Protein AF-A0A6L7QHD2-F1 (afdb_monomer_lite)

Structure (mmCIF, N/CA/C/O backbone):
data_AF-A0A6L7QHD2-F1
#
_entry.id   AF-A0A6L7QHD2-F1
#
loop_
_atom_site.group_PDB
_atom_site.id
_atom_site.type_symbol
_atom_site.label_atom_id
_atom_site.label_alt_id
_atom_site.label_comp_id
_atom_site.label_asym_id
_atom_site.label_entity_id
_atom_site.label_seq_id
_atom_site.pdbx_PDB_ins_code
_atom_site.Cartn_x
_atom_site.Cartn_y
_atom_site.Cartn_z
_atom_site.occupancy
_atom_site.B_iso_or_equiv
_atom_site.auth_seq_id
_atom_site.auth_comp_id
_atom_site.auth_asym_id
_atom_site.auth_atom_id
_atom_site.pdbx_PDB_model_num
ATOM 1 N N . MET A 1 1 ? -1.771 -0.119 -16.789 1.00 59.84 1 MET A N 1
ATOM 2 C CA . MET A 1 1 ? -1.952 1.095 -15.950 1.00 59.84 1 MET A CA 1
ATOM 3 C C . MET A 1 1 ? -3.271 1.125 -15.163 1.00 59.84 1 MET A C 1
ATOM 5 O O . MET A 1 1 ? -3.321 1.849 -14.1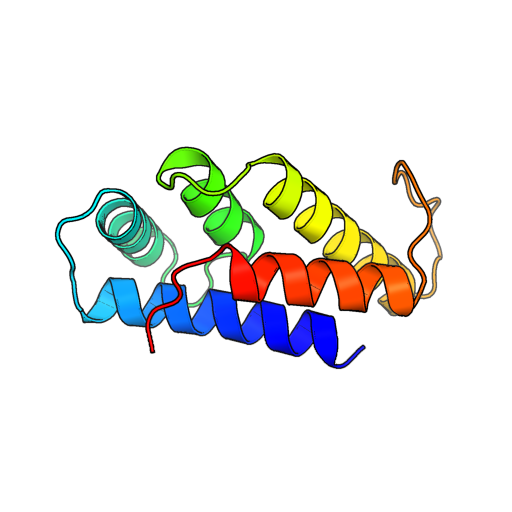79 1.00 59.84 1 MET A O 1
ATOM 9 N N . SER A 1 2 ? -4.307 0.353 -15.524 1.00 84.00 2 SER A N 1
ATOM 10 C CA . SER A 1 2 ? -5.573 0.263 -14.767 1.00 84.00 2 SER A CA 1
ATOM 11 C C . SER A 1 2 ? -5.446 -0.485 -13.431 1.00 84.00 2 SER A C 1
ATOM 13 O O . SER A 1 2 ? -6.052 -0.073 -12.451 1.00 84.00 2 SER A O 1
ATOM 15 N N . ILE A 1 3 ? -4.616 -1.532 -13.368 1.00 93.25 3 ILE A N 1
ATOM 16 C CA . ILE A 1 3 ? -4.473 -2.396 -12.180 1.00 93.25 3 ILE A CA 1
ATOM 17 C C . ILE A 1 3 ? -3.957 -1.621 -10.959 1.00 93.25 3 ILE A C 1
ATOM 19 O O . ILE A 1 3 ? -4.586 -1.640 -9.910 1.00 93.25 3 ILE A O 1
ATOM 23 N N . LEU A 1 4 ? -2.851 -0.879 -11.094 1.00 94.44 4 LEU A N 1
ATOM 24 C CA . LEU A 1 4 ? -2.313 -0.086 -9.979 1.00 94.44 4 LEU A CA 1
ATOM 25 C C . LEU A 1 4 ? -3.282 1.012 -9.518 1.00 94.44 4 LEU A C 1
ATOM 27 O O . LEU A 1 4 ? -3.335 1.310 -8.331 1.00 94.44 4 LEU A O 1
ATOM 31 N N . ALA A 1 5 ? -4.066 1.590 -10.433 1.00 93.94 5 ALA A N 1
ATOM 32 C CA . ALA A 1 5 ? -5.106 2.549 -10.067 1.00 93.94 5 ALA A CA 1
ATOM 33 C C . ALA A 1 5 ? -6.258 1.875 -9.296 1.00 93.94 5 ALA A C 1
ATOM 35 O O . ALA A 1 5 ? -6.753 2.442 -8.326 1.00 93.94 5 ALA A O 1
ATOM 36 N N . ALA A 1 6 ? -6.649 0.656 -9.684 1.00 95.06 6 ALA A N 1
ATOM 37 C CA . ALA A 1 6 ? -7.647 -0.132 -8.963 1.00 95.06 6 ALA A CA 1
ATOM 38 C C . ALA A 1 6 ? -7.162 -0.526 -7.559 1.00 95.06 6 ALA A C 1
ATOM 40 O O . ALA A 1 6 ? -7.912 -0.388 -6.596 1.00 95.06 6 ALA A O 1
ATOM 41 N N . LEU A 1 7 ? -5.894 -0.930 -7.421 1.00 96.00 7 LEU A N 1
ATOM 42 C CA . LEU A 1 7 ? -5.285 -1.191 -6.115 1.00 96.00 7 LEU A CA 1
ATOM 43 C C . LEU A 1 7 ? -5.248 0.076 -5.256 1.00 96.00 7 LEU A C 1
ATOM 45 O O . LEU A 1 7 ? -5.664 0.038 -4.103 1.00 96.00 7 LEU A O 1
ATOM 49 N N . GLU A 1 8 ? -4.808 1.212 -5.808 1.00 96.00 8 GLU A N 1
ATOM 50 C CA . GLU A 1 8 ? -4.841 2.498 -5.099 1.00 96.00 8 GLU A CA 1
ATOM 51 C C . GLU A 1 8 ? -6.252 2.810 -4.586 1.00 96.00 8 GLU A C 1
ATOM 53 O O . GLU A 1 8 ? -6.417 3.133 -3.409 1.00 96.00 8 GLU A O 1
ATOM 58 N N . ALA A 1 9 ? -7.269 2.656 -5.436 1.00 95.69 9 ALA A N 1
ATOM 59 C CA . ALA A 1 9 ? -8.660 2.853 -5.051 1.00 95.69 9 ALA A CA 1
ATOM 60 C C . ALA A 1 9 ? -9.094 1.887 -3.936 1.00 95.69 9 ALA A C 1
ATOM 62 O O . ALA A 1 9 ? -9.702 2.337 -2.969 1.00 95.69 9 ALA A O 1
ATOM 63 N N . ALA A 1 10 ? -8.737 0.602 -4.012 1.00 96.38 10 ALA A N 1
ATOM 64 C CA . ALA A 1 10 ? -9.070 -0.385 -2.983 1.00 96.38 10 ALA A CA 1
ATOM 65 C C . ALA A 1 10 ? -8.508 0.007 -1.606 1.00 96.38 10 ALA A C 1
ATOM 67 O O . ALA A 1 10 ? -9.254 0.076 -0.631 1.00 96.38 10 ALA A O 1
ATOM 68 N N . PHE A 1 11 ? -7.225 0.377 -1.532 1.00 96.81 11 PHE A N 1
ATOM 69 C CA . PHE A 1 11 ? -6.608 0.834 -0.281 1.00 96.81 11 PHE A CA 1
ATOM 70 C C . PHE A 1 11 ? -7.226 2.130 0.251 1.00 96.81 11 PHE A C 1
ATOM 72 O O . PHE A 1 11 ? -7.368 2.300 1.462 1.00 96.81 11 PHE A O 1
ATOM 79 N N . ARG A 1 12 ? -7.590 3.060 -0.639 1.00 96.81 12 ARG A N 1
ATOM 80 C CA . ARG A 1 12 ? -8.254 4.317 -0.265 1.00 96.81 12 ARG A CA 1
ATOM 81 C C . ARG A 1 12 ? -9.649 4.075 0.297 1.00 96.81 12 ARG A C 1
ATOM 83 O O . ARG A 1 12 ? -9.999 4.673 1.312 1.00 96.81 12 ARG A O 1
ATOM 90 N N . MET A 1 13 ? -10.426 3.215 -0.354 1.00 96.38 13 MET A N 1
ATOM 91 C CA . MET A 1 13 ? -11.781 2.879 0.074 1.00 96.38 13 MET A CA 1
ATOM 92 C C . MET A 1 13 ? -11.750 2.144 1.411 1.00 96.38 13 MET A C 1
ATOM 94 O O . MET A 1 13 ? -12.427 2.581 2.335 1.00 96.38 13 MET A O 1
ATOM 98 N N . ASP A 1 14 ? -10.892 1.132 1.564 1.00 96.56 14 ASP A N 1
ATOM 99 C CA . ASP A 1 14 ? -10.709 0.424 2.837 1.00 96.56 14 ASP A CA 1
ATOM 100 C C . ASP A 1 14 ? -10.321 1.380 3.977 1.00 96.56 14 ASP A C 1
ATOM 102 O O . ASP A 1 14 ? -10.935 1.361 5.045 1.00 96.56 14 ASP A O 1
ATOM 106 N N . PHE A 1 15 ? -9.366 2.286 3.737 1.00 97.06 15 PHE A N 1
ATOM 107 C CA . PHE A 1 15 ? -8.963 3.299 4.714 1.00 97.06 15 PHE A CA 1
ATOM 108 C C . PHE A 1 15 ? -10.154 4.137 5.208 1.00 97.06 15 PHE A C 1
ATOM 110 O O . PHE A 1 15 ? -10.347 4.298 6.420 1.00 97.06 15 PHE A O 1
ATOM 117 N N . LEU A 1 16 ? -10.969 4.655 4.284 1.00 95.81 16 LEU A N 1
ATOM 118 C CA . LEU A 1 16 ? -12.146 5.458 4.621 1.00 95.81 16 LEU A CA 1
ATOM 119 C C . LEU A 1 16 ? -13.217 4.617 5.324 1.00 95.81 16 LEU A C 1
ATOM 121 O O . LEU A 1 16 ? -13.733 5.037 6.363 1.00 95.81 16 LEU A O 1
ATOM 125 N N . GLN A 1 17 ? -13.496 3.411 4.826 1.00 95.94 17 GLN A N 1
ATOM 126 C CA . GLN A 1 17 ? -14.455 2.487 5.431 1.00 95.94 17 GLN A CA 1
ATOM 127 C C . GLN A 1 17 ? -14.081 2.165 6.878 1.00 95.94 17 GLN A C 1
ATOM 129 O O . GLN A 1 17 ? -14.914 2.290 7.776 1.00 95.94 17 GLN A O 1
ATOM 134 N N . ARG A 1 18 ? -12.815 1.845 7.155 1.00 96.06 18 ARG A N 1
ATOM 135 C CA . ARG A 1 18 ? -12.327 1.581 8.520 1.00 96.06 18 ARG A CA 1
ATOM 136 C C . ARG A 1 18 ? -12.436 2.803 9.428 1.00 96.06 18 ARG A C 1
ATOM 138 O O . ARG A 1 18 ? -12.800 2.669 10.603 1.00 96.06 18 ARG A O 1
ATOM 145 N N . CYS A 1 19 ? -12.186 4.001 8.897 1.00 95.25 19 CYS A N 1
ATOM 146 C CA . CYS A 1 19 ? -12.390 5.247 9.636 1.00 95.25 19 CYS A CA 1
ATOM 147 C C . CYS A 1 19 ? -13.863 5.454 10.019 1.00 95.25 19 CYS A C 1
ATOM 149 O O . CYS A 1 19 ? -14.146 5.806 11.170 1.00 95.25 19 CYS A O 1
ATOM 151 N N . TYR A 1 20 ? -14.791 5.198 9.094 1.00 93.62 20 TYR A N 1
ATOM 152 C CA . TYR A 1 20 ? -16.230 5.393 9.296 1.00 93.62 20 TYR A CA 1
ATOM 153 C C . TYR A 1 20 ? -16.879 4.302 10.151 1.00 93.62 20 TYR A C 1
ATOM 155 O O . TYR A 1 20 ? -17.630 4.623 11.072 1.00 93.62 20 TYR A O 1
ATOM 163 N N . LYS A 1 21 ? -16.543 3.026 9.925 1.00 94.88 21 LYS A N 1
ATOM 164 C CA . LYS A 1 21 ? 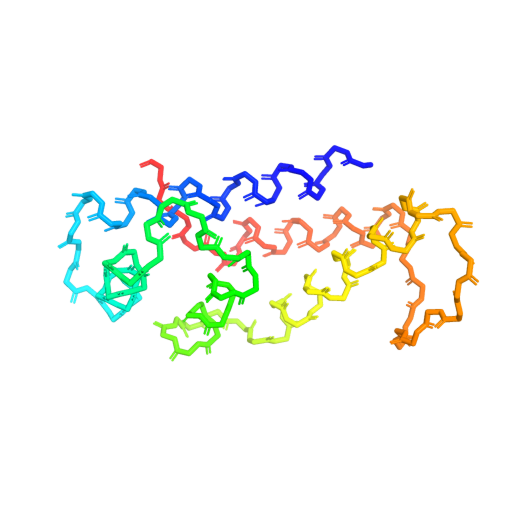-17.036 1.884 10.717 1.00 94.88 21 LYS A CA 1
ATOM 16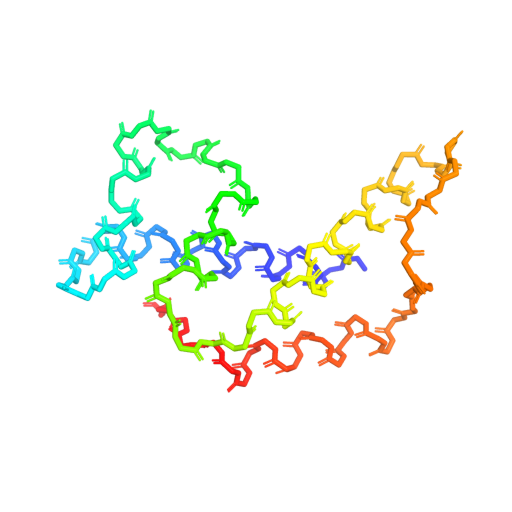5 C C . LYS A 1 21 ? -16.504 1.899 12.156 1.00 94.88 21 LYS A C 1
ATOM 167 O O . LYS A 1 21 ? -17.096 1.279 13.037 1.00 94.88 21 LYS A O 1
ATOM 172 N N . ARG A 1 22 ? -15.398 2.615 12.422 1.00 92.50 22 ARG A N 1
ATOM 173 C CA . ARG A 1 22 ? -14.789 2.801 13.759 1.00 92.50 22 ARG A CA 1
ATOM 174 C C . ARG A 1 22 ? -14.528 1.480 14.493 1.00 92.50 22 ARG A C 1
ATOM 176 O O . ARG A 1 22 ? -14.688 1.401 15.716 1.00 92.50 22 ARG A O 1
A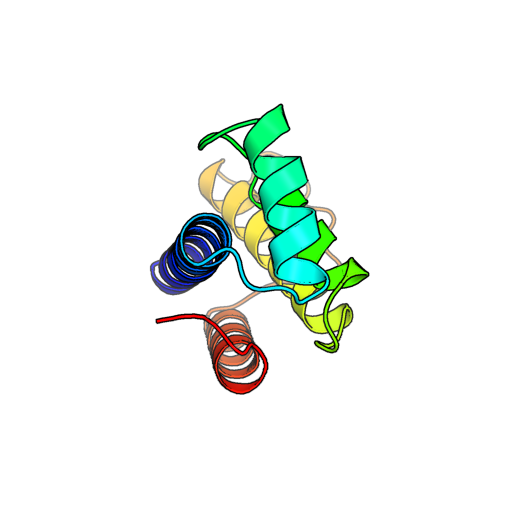TOM 183 N N . GLN A 1 23 ? -14.087 0.461 13.758 1.00 90.38 23 GLN A N 1
ATOM 184 C CA . GLN A 1 23 ? -13.734 -0.836 14.327 1.00 90.38 23 GLN A CA 1
ATOM 185 C C . GLN A 1 23 ? -12.657 -0.696 15.421 1.00 90.38 23 GLN A C 1
ATOM 187 O O . GLN A 1 23 ? -11.884 0.274 15.484 1.00 90.38 23 GLN A O 1
ATOM 192 N N . LYS A 1 24 ? -12.657 -1.650 16.357 1.00 93.00 24 LYS A N 1
ATOM 193 C CA . LYS A 1 24 ? -11.813 -1.613 17.561 1.00 93.00 24 LYS A CA 1
ATOM 194 C C . LYS A 1 24 ? -10.431 -2.239 17.360 1.00 93.00 24 LYS A C 1
ATOM 196 O O . LYS A 1 24 ? -9.656 -2.194 18.318 1.00 93.00 24 LYS A O 1
ATOM 201 N N . ASP A 1 25 ? -10.129 -2.788 16.189 1.00 94.75 25 ASP A N 1
ATOM 202 C CA . ASP A 1 25 ? -8.828 -3.373 15.863 1.00 94.75 25 ASP A CA 1
ATOM 203 C C . ASP A 1 25 ? -7.718 -2.308 15.773 1.00 94.75 25 ASP A C 1
ATOM 205 O O . ASP A 1 25 ? -7.976 -1.099 15.756 1.00 94.75 25 ASP A O 1
ATOM 209 N N . SER A 1 26 ? -6.463 -2.764 15.769 1.00 96.31 26 SER A N 1
ATOM 210 C CA . SER A 1 26 ? -5.302 -1.871 15.804 1.00 96.31 26 SER A CA 1
ATOM 211 C C . SER A 1 26 ? -5.182 -1.006 14.549 1.00 96.31 26 SER A C 1
ATOM 213 O O . SER A 1 26 ? -4.837 0.169 14.673 1.00 96.31 26 SER A O 1
ATOM 215 N N . LEU A 1 27 ? -5.469 -1.564 13.371 1.00 97.00 27 LEU A N 1
ATOM 216 C CA . LEU A 1 27 ? -5.332 -0.874 12.089 1.00 97.00 27 LEU A CA 1
ATOM 217 C C . LEU A 1 27 ? -6.398 0.218 11.945 1.00 97.00 27 LEU A C 1
ATOM 219 O O . LEU A 1 27 ? -6.092 1.362 11.616 1.00 97.00 27 LEU A O 1
ATOM 223 N N . SER A 1 28 ? -7.650 -0.077 12.289 1.00 96.94 28 SER A N 1
ATOM 224 C CA . SER A 1 28 ? -8.728 0.919 12.242 1.00 96.94 28 SER A CA 1
ATOM 225 C C . SER A 1 28 ? -8.546 2.036 13.275 1.00 96.94 28 SER A C 1
ATOM 227 O O . SER A 1 28 ? -9.020 3.157 13.076 1.00 96.94 28 SER A O 1
ATOM 229 N N . ARG A 1 29 ? -7.870 1.778 14.403 1.00 97.38 29 ARG A N 1
ATOM 230 C CA . ARG A 1 29 ? -7.474 2.841 15.347 1.00 97.38 29 ARG A CA 1
ATOM 231 C C . ARG A 1 29 ? -6.386 3.733 14.758 1.00 97.38 29 ARG A C 1
ATOM 233 O O . ARG A 1 29 ? -6.552 4.949 14.793 1.00 97.38 29 ARG A O 1
ATOM 240 N N . SER A 1 30 ? -5.325 3.153 14.196 1.00 97.69 30 SER A N 1
ATOM 241 C CA . SER A 1 30 ? -4.230 3.928 13.602 1.00 97.69 30 SER A CA 1
ATOM 242 C C . SER A 1 30 ? -4.703 4.749 12.401 1.00 97.69 30 SER A C 1
ATOM 244 O O . SER A 1 30 ? -4.333 5.914 12.272 1.00 97.69 30 SER A O 1
ATOM 246 N N . PHE A 1 31 ? -5.598 4.202 11.575 1.00 97.56 31 PHE A N 1
ATOM 247 C CA . PHE A 1 31 ? -6.225 4.939 10.478 1.00 97.56 31 PHE A CA 1
ATOM 248 C C . PHE A 1 31 ? -7.048 6.131 10.943 1.00 97.56 31 PHE A C 1
ATOM 250 O O . PHE A 1 31 ? -6.942 7.197 10.347 1.00 97.56 31 PHE A O 1
ATOM 257 N N . ARG A 1 32 ? -7.803 6.011 12.039 1.00 97.00 32 ARG A N 1
ATOM 258 C CA . ARG A 1 32 ? -8.542 7.157 12.587 1.00 97.00 32 ARG A CA 1
ATOM 259 C C . ARG A 1 32 ? -7.615 8.255 13.089 1.00 97.00 32 ARG A C 1
ATOM 261 O O . ARG A 1 32 ? -7.896 9.419 12.830 1.00 97.00 32 ARG A O 1
ATOM 268 N N . THR A 1 33 ? -6.519 7.902 13.756 1.00 96.94 33 THR A N 1
ATOM 269 C CA . THR A 1 33 ? -5.501 8.882 14.161 1.00 96.94 33 THR A CA 1
ATOM 270 C C . THR A 1 33 ? -4.894 9.571 12.940 1.00 96.94 33 THR A C 1
ATOM 272 O O . THR A 1 33 ? -4.807 10.794 12.901 1.00 96.94 33 THR A O 1
ATOM 275 N N . LEU A 1 34 ? -4.548 8.801 11.906 1.00 97.31 34 LEU A N 1
ATOM 276 C CA . LEU A 1 34 ? -3.996 9.330 10.659 1.00 97.31 34 LEU A CA 1
ATOM 277 C C . LEU A 1 34 ? -4.990 10.246 9.919 1.00 97.31 34 LEU A C 1
ATOM 279 O O . LEU A 1 34 ? -4.609 11.297 9.407 1.00 97.31 34 LEU A O 1
ATOM 283 N N . TYR A 1 35 ? -6.273 9.880 9.899 1.00 97.00 35 TYR A N 1
ATOM 284 C CA . TYR A 1 35 ? -7.342 10.688 9.313 1.00 97.00 35 TYR A CA 1
ATOM 285 C C . TYR A 1 35 ? -7.605 11.973 10.106 1.00 97.00 35 TYR A C 1
ATOM 287 O O . TYR A 1 35 ? -7.901 13.003 9.515 1.00 97.00 35 TYR A O 1
ATOM 295 N N . GLN A 1 36 ? -7.492 11.949 11.435 1.00 96.31 36 GLN A N 1
ATOM 296 C CA . GLN A 1 36 ? -7.621 13.161 12.253 1.00 96.31 36 GLN A CA 1
ATOM 297 C C . GLN A 1 36 ? -6.516 14.180 11.958 1.00 96.31 36 GLN A C 1
ATOM 299 O O . GLN A 1 36 ? -6.789 15.375 11.973 1.00 96.31 36 GLN A O 1
ATOM 304 N N . ASP A 1 37 ? -5.302 13.708 11.667 1.00 95.88 37 ASP A N 1
ATOM 305 C CA . ASP A 1 37 ? -4.152 14.556 11.343 1.00 95.88 37 ASP A CA 1
ATOM 306 C C . ASP A 1 37 ? -4.231 15.136 9.919 1.00 95.88 37 ASP A C 1
ATOM 308 O O . ASP A 1 37 ? -4.075 16.340 9.723 1.00 95.88 37 ASP A O 1
ATOM 312 N N . LYS A 1 38 ? -4.5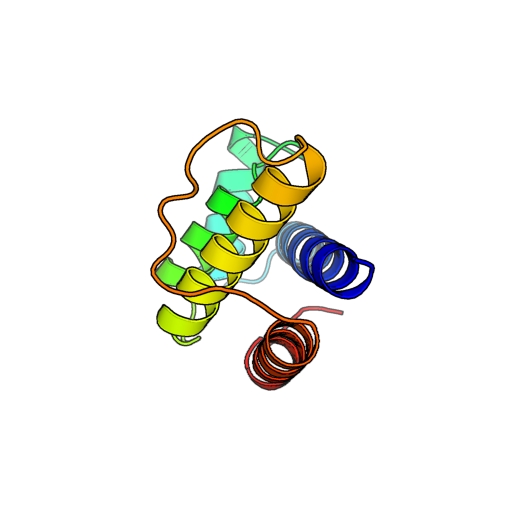09 14.295 8.910 1.00 95.75 38 LYS A N 1
ATOM 313 C CA . LYS A 1 38 ? -4.375 14.680 7.484 1.00 95.75 38 LYS A CA 1
ATOM 314 C C . LYS A 1 38 ? -5.670 14.625 6.668 1.00 95.75 38 LYS A C 1
ATOM 316 O O . LYS A 1 38 ? -5.675 14.971 5.483 1.00 95.75 38 LYS A O 1
ATOM 321 N N . GLY A 1 39 ? -6.774 14.182 7.262 1.00 92.81 39 GLY A N 1
ATOM 322 C CA . GLY A 1 39 ? -8.081 14.070 6.612 1.00 92.81 39 GLY A CA 1
ATOM 323 C C . GLY A 1 39 ? -8.075 13.158 5.384 1.00 92.81 39 GLY A C 1
ATOM 324 O O . GLY A 1 39 ? -7.471 12.090 5.367 1.00 92.81 39 GLY A O 1
ATOM 325 N N . GLN A 1 40 ? -8.751 13.594 4.321 1.00 86.88 40 GLN A N 1
ATOM 326 C CA . GLN A 1 40 ? -8.831 12.852 3.056 1.00 86.88 40 GLN A CA 1
ATOM 327 C C . GLN A 1 40 ? -7.536 12.891 2.223 1.00 86.88 40 GLN A C 1
ATOM 329 O O . GLN A 1 40 ? -7.360 12.080 1.315 1.00 86.88 40 GLN A O 1
ATOM 334 N N . TYR A 1 41 ? -6.615 13.810 2.530 1.00 90.56 41 TYR A N 1
ATOM 335 C CA . TYR A 1 41 ? -5.386 14.031 1.758 1.00 90.56 41 TYR A CA 1
ATOM 336 C C . TYR A 1 41 ? -4.198 13.200 2.250 1.00 90.56 41 TYR A C 1
ATOM 338 O O . TYR A 1 41 ? -3.064 13.441 1.840 1.00 90.56 41 TYR A O 1
ATOM 346 N N . VAL A 1 42 ? -4.447 12.205 3.109 1.00 96.19 42 VAL A N 1
ATOM 347 C CA . VAL A 1 42 ? -3.431 11.249 3.562 1.00 96.19 42 VAL A CA 1
ATOM 348 C C . VAL A 1 42 ? -2.678 10.681 2.345 1.00 96.19 42 VAL A C 1
ATOM 350 O O . VAL A 1 42 ? -3.316 10.172 1.417 1.00 96.19 42 VAL A O 1
ATOM 353 N N . PRO A 1 43 ? -1.338 10.763 2.305 1.00 95.44 43 PRO A N 1
ATOM 354 C CA . PRO A 1 43 ? -0.542 10.127 1.263 1.00 95.44 43 PRO A CA 1
ATOM 355 C C . PRO A 1 43 ? -0.733 8.607 1.256 1.00 95.44 43 PRO A C 1
ATOM 357 O O . PRO A 1 43 ? -0.790 7.978 2.309 1.00 95.44 43 PRO A O 1
ATOM 360 N N . LEU A 1 44 ? -0.754 7.988 0.071 1.00 95.50 44 LEU A N 1
ATOM 361 C CA . LEU A 1 44 ? -0.925 6.533 -0.045 1.00 95.50 44 LEU A CA 1
ATOM 362 C C . LEU A 1 44 ? 0.166 5.751 0.716 1.00 95.50 44 LEU A C 1
ATOM 364 O O . LEU A 1 44 ? -0.119 4.733 1.339 1.00 95.50 44 LEU A O 1
ATOM 368 N N . GLY A 1 45 ? 1.399 6.269 0.738 1.00 95.94 45 GLY A N 1
ATOM 369 C CA . GLY A 1 45 ? 2.498 5.680 1.508 1.00 95.94 45 GLY A CA 1
ATOM 370 C C . GLY A 1 45 ? 2.241 5.633 3.018 1.00 95.94 45 GLY A C 1
ATOM 371 O O . GLY A 1 45 ? 2.634 4.670 3.671 1.00 95.94 45 GLY A O 1
ATOM 372 N N . ASP A 1 46 ? 1.518 6.605 3.577 1.00 97.50 46 ASP A N 1
ATOM 373 C CA . ASP A 1 46 ? 1.181 6.599 5.004 1.00 97.50 46 ASP A CA 1
ATOM 374 C C . ASP A 1 46 ? 0.142 5.516 5.317 1.00 97.50 46 ASP A C 1
ATOM 376 O O . ASP A 1 46 ? 0.236 4.863 6.357 1.00 97.50 46 ASP A O 1
ATOM 380 N N . ILE A 1 47 ? -0.804 5.274 4.398 1.00 97.38 47 ILE A N 1
ATOM 381 C CA . ILE A 1 47 ? -1.773 4.166 4.487 1.00 97.38 47 ILE A CA 1
ATOM 382 C C . ILE A 1 47 ? -1.026 2.826 4.479 1.00 97.38 47 ILE A C 1
ATOM 384 O O . ILE A 1 47 ? -1.260 1.977 5.343 1.00 97.38 47 ILE A O 1
ATOM 388 N N . PHE A 1 48 ? -0.078 2.650 3.556 1.00 97.12 48 PHE A N 1
ATOM 389 C CA . PHE A 1 48 ? 0.773 1.457 3.482 1.00 97.12 48 PHE A CA 1
ATOM 390 C C . PHE A 1 48 ? 1.607 1.245 4.748 1.00 97.12 48 PHE A C 1
ATOM 392 O O . PHE A 1 48 ? 1.739 0.114 5.223 1.00 97.12 48 PHE A O 1
ATOM 399 N N . LEU A 1 49 ? 2.127 2.320 5.341 1.00 97.00 49 LEU A N 1
ATOM 400 C CA . LEU A 1 49 ? 2.875 2.249 6.592 1.00 97.00 49 LEU A CA 1
ATOM 401 C C . LEU A 1 49 ? 2.017 1.735 7.756 1.00 97.00 49 LEU A C 1
ATOM 403 O O . LEU A 1 49 ? 2.502 0.928 8.556 1.00 97.00 49 LEU A O 1
ATOM 407 N N . GLN A 1 50 ? 0.745 2.140 7.840 1.00 97.44 50 GLN A N 1
ATOM 408 C CA . GLN A 1 50 ? -0.153 1.606 8.870 1.00 97.44 50 GLN A CA 1
ATOM 409 C C . GLN A 1 50 ? -0.424 0.119 8.651 1.00 97.44 50 GLN A C 1
ATOM 411 O O . GLN A 1 50 ? -0.331 -0.655 9.602 1.00 97.44 50 GLN A O 1
ATOM 416 N N . TRP A 1 51 ? -0.667 -0.302 7.405 1.00 96.94 51 TRP A N 1
ATOM 417 C CA . TRP A 1 51 ? -0.815 -1.720 7.069 1.00 96.94 51 TRP A CA 1
ATOM 418 C C . TRP A 1 51 ? 0.417 -2.533 7.497 1.00 96.94 51 TRP A C 1
ATOM 420 O O . TRP A 1 51 ? 0.270 -3.554 8.167 1.00 96.94 51 TRP A O 1
ATOM 430 N N . LYS A 1 52 ? 1.639 -2.055 7.221 1.00 95.38 52 LYS A N 1
ATOM 431 C CA . LYS A 1 52 ? 2.891 -2.717 7.652 1.00 95.38 52 LYS A CA 1
ATOM 432 C C . LYS A 1 52 ? 3.036 -2.843 9.173 1.00 95.38 52 LYS A C 1
ATOM 434 O O . LYS A 1 52 ? 3.714 -3.761 9.647 1.00 95.38 52 LYS A O 1
ATOM 439 N N . SER A 1 53 ? 2.476 -1.891 9.915 1.00 96.25 53 SER A N 1
ATOM 440 C CA . SER A 1 53 ? 2.698 -1.739 11.358 1.00 96.25 53 SER A CA 1
ATOM 441 C C . SER A 1 53 ? 1.617 -2.408 12.204 1.00 96.25 53 SER A C 1
ATOM 443 O O . SER A 1 53 ? 1.911 -2.869 13.303 1.00 96.25 53 SER A O 1
ATOM 445 N N . HIS A 1 54 ? 0.384 -2.476 11.698 1.00 95.81 54 HIS A N 1
ATOM 446 C CA . HIS A 1 54 ? -0.800 -2.836 12.485 1.00 95.81 54 HIS A CA 1
ATOM 447 C C . HIS A 1 54 ? -1.612 -4.007 11.924 1.00 95.81 54 HIS A C 1
ATOM 449 O O . HIS A 1 54 ? -2.669 -4.317 12.471 1.00 95.81 54 HIS A O 1
ATOM 455 N N . SER A 1 55 ? -1.139 -4.669 10.867 1.00 92.38 55 SER A N 1
ATOM 456 C CA . SER A 1 55 ? -1.783 -5.862 10.313 1.00 92.38 55 SER A CA 1
ATOM 457 C C . SER A 1 55 ? -0.847 -7.071 10.314 1.00 92.38 55 SER A C 1
ATOM 459 O O . SER A 1 55 ? 0.356 -6.953 10.550 1.00 92.38 55 SER A O 1
ATOM 461 N N . THR A 1 56 ? -1.414 -8.244 10.044 1.00 92.38 56 THR A N 1
ATOM 462 C CA . THR A 1 56 ? -0.682 -9.508 9.898 1.00 92.38 56 THR A CA 1
ATOM 463 C C . THR A 1 56 ? -0.217 -9.768 8.466 1.00 92.38 56 THR A C 1
ATOM 465 O O . THR A 1 56 ? 0.419 -10.793 8.219 1.00 92.38 56 THR A O 1
ATOM 468 N N . VAL A 1 57 ? -0.521 -8.874 7.516 1.00 92.25 57 VAL A N 1
ATOM 469 C CA . VAL A 1 57 ? -0.156 -9.090 6.113 1.00 92.25 57 VAL A CA 1
ATOM 470 C C . VAL A 1 57 ? 1.369 -9.031 5.944 1.00 92.25 57 VAL A C 1
ATOM 472 O O . VAL A 1 57 ? 2.048 -8.255 6.632 1.00 92.25 57 VAL A O 1
ATOM 475 N N . PRO A 1 58 ? 1.945 -9.815 5.019 1.00 91.44 58 PRO A N 1
ATOM 476 C CA . PRO A 1 58 ? 3.380 -9.787 4.782 1.00 91.44 58 PRO A CA 1
ATOM 477 C C . PRO A 1 58 ? 3.874 -8.387 4.387 1.00 91.44 58 PRO A C 1
ATOM 479 O O . PRO A 1 58 ? 3.479 -7.819 3.367 1.00 91.44 58 PRO A O 1
ATOM 482 N N . ARG A 1 59 ? 4.812 -7.837 5.169 1.00 93.38 59 ARG A N 1
ATOM 483 C CA . ARG A 1 59 ? 5.433 -6.523 4.898 1.00 93.38 59 ARG A CA 1
ATOM 484 C C . ARG A 1 59 ? 6.152 -6.464 3.547 1.00 93.38 59 ARG A C 1
ATOM 486 O O . ARG A 1 59 ? 6.316 -5.374 2.992 1.00 93.38 59 ARG A O 1
ATOM 493 N N . SER A 1 60 ? 6.595 -7.615 3.042 1.00 92.06 60 SER A N 1
ATOM 494 C CA . SER A 1 60 ? 7.215 -7.761 1.725 1.00 92.06 60 SER A CA 1
ATOM 495 C C . SER A 1 60 ? 6.251 -7.373 0.607 1.00 92.06 60 SER A C 1
ATOM 497 O O . SER A 1 60 ? 6.640 -6.575 -0.237 1.00 92.06 60 SER A O 1
ATOM 499 N N . ILE A 1 61 ? 4.991 -7.820 0.661 1.00 93.81 61 ILE A N 1
ATOM 500 C CA . ILE A 1 61 ? 3.973 -7.514 -0.360 1.00 93.81 61 ILE A CA 1
ATOM 501 C C . ILE A 1 61 ? 3.723 -6.004 -0.430 1.00 93.81 61 ILE A C 1
ATOM 503 O O . ILE A 1 61 ? 3.696 -5.422 -1.510 1.00 93.81 61 ILE A O 1
ATOM 507 N N . ILE A 1 62 ? 3.629 -5.327 0.720 1.00 94.31 62 ILE A N 1
ATOM 508 C CA . ILE A 1 62 ? 3.454 -3.864 0.744 1.00 94.31 62 ILE A CA 1
ATOM 509 C C . ILE A 1 62 ? 4.705 -3.151 0.211 1.00 94.31 62 ILE A C 1
ATOM 511 O O . ILE A 1 62 ? 4.602 -2.168 -0.516 1.00 94.31 62 ILE A O 1
ATOM 515 N N . SER A 1 63 ? 5.899 -3.634 0.560 1.00 92.75 63 SER A N 1
ATOM 516 C CA . SER A 1 63 ? 7.156 -3.059 0.055 1.00 92.75 63 SER A CA 1
ATOM 517 C C . SER A 1 63 ? 7.311 -3.243 -1.459 1.00 92.75 63 SER A C 1
ATOM 519 O O . SER A 1 63 ? 7.851 -2.375 -2.144 1.00 92.75 63 SER A O 1
ATOM 521 N N . GLU A 1 64 ? 6.826 -4.358 -1.998 1.00 93.19 64 GLU A N 1
ATOM 522 C CA . GLU A 1 64 ? 6.763 -4.611 -3.435 1.00 93.19 64 GLU A CA 1
ATOM 523 C C . GLU A 1 64 ? 5.745 -3.694 -4.121 1.00 93.19 64 GLU A C 1
ATOM 525 O O . GLU A 1 64 ? 6.063 -3.076 -5.137 1.00 93.19 64 GLU A O 1
ATOM 530 N N . LEU A 1 65 ? 4.572 -3.501 -3.516 1.00 93.62 65 LEU A N 1
ATOM 531 C CA . LEU A 1 65 ? 3.562 -2.558 -3.995 1.00 93.62 65 LEU A CA 1
ATOM 532 C C . LEU A 1 65 ? 4.087 -1.117 -4.041 1.00 93.62 65 LEU A C 1
ATOM 534 O O . LEU A 1 65 ? 3.909 -0.421 -5.039 1.00 93.62 65 LEU A O 1
ATOM 538 N N . GLU A 1 66 ? 4.793 -0.666 -3.005 1.00 93.81 66 GLU A N 1
ATOM 539 C CA . GLU A 1 66 ? 5.447 0.648 -2.996 1.00 93.81 66 GLU A CA 1
ATOM 540 C C . GLU A 1 66 ? 6.446 0.811 -4.149 1.00 93.81 66 GLU A C 1
ATOM 542 O O . GLU A 1 66 ? 6.510 1.877 -4.768 1.00 93.81 66 GLU A O 1
ATOM 547 N N . GLN A 1 67 ? 7.229 -0.227 -4.454 1.00 92.94 67 GLN A N 1
ATOM 548 C CA . GLN A 1 67 ? 8.153 -0.216 -5.589 1.00 92.94 67 GLN A CA 1
ATOM 549 C C . GLN A 1 67 ? 7.407 -0.159 -6.927 1.00 92.94 67 GLN A C 1
ATOM 551 O O . GLN A 1 67 ? 7.791 0.633 -7.789 1.00 92.94 67 GLN A O 1
ATOM 556 N N . ALA A 1 68 ? 6.301 -0.890 -7.074 1.00 93.50 68 ALA A N 1
ATOM 557 C CA . ALA A 1 68 ? 5.447 -0.826 -8.258 1.00 93.50 68 ALA A CA 1
ATOM 558 C C . ALA A 1 68 ? 4.841 0.578 -8.471 1.00 93.50 68 ALA A C 1
ATOM 560 O O . ALA A 1 68 ? 4.817 1.087 -9.595 1.00 93.50 68 ALA A O 1
ATOM 561 N N . PHE A 1 69 ? 4.422 1.272 -7.405 1.00 93.56 69 PHE A N 1
ATOM 562 C CA . PHE A 1 69 ? 3.964 2.666 -7.505 1.00 93.56 69 PHE A CA 1
ATOM 563 C C . PHE A 1 69 ? 5.092 3.642 -7.863 1.00 93.56 69 PHE A C 1
ATOM 565 O O . PHE A 1 69 ? 4.869 4.563 -8.652 1.00 93.56 69 PHE A O 1
ATOM 572 N N . LYS A 1 70 ? 6.313 3.438 -7.351 1.00 91.25 70 LYS A N 1
ATOM 573 C CA . LYS A 1 70 ? 7.494 4.218 -7.773 1.00 91.25 70 LYS A CA 1
ATOM 574 C C . LYS A 1 70 ? 7.815 3.996 -9.249 1.00 91.25 70 LYS A C 1
ATOM 576 O O . LYS A 1 70 ? 8.090 4.962 -9.957 1.00 91.25 70 LYS A O 1
ATOM 581 N N . TYR A 1 71 ? 7.730 2.752 -9.717 1.00 91.69 71 TYR A N 1
ATOM 582 C CA . TYR A 1 71 ? 7.884 2.411 -11.129 1.00 91.69 71 TYR A CA 1
ATOM 583 C C . TYR A 1 71 ? 6.828 3.108 -11.993 1.00 91.69 71 TYR A C 1
ATOM 585 O O . TYR A 1 71 ? 7.169 3.785 -12.962 1.00 91.69 71 TYR A O 1
ATOM 593 N N . ARG A 1 72 ? 5.553 3.062 -11.588 1.00 90.94 72 ARG A N 1
ATOM 594 C CA . ARG A 1 72 ? 4.468 3.804 -12.249 1.00 90.94 72 ARG A CA 1
ATOM 595 C C . ARG A 1 72 ? 4.758 5.300 -12.333 1.00 90.94 72 ARG A C 1
ATOM 597 O O . ARG A 1 72 ? 4.546 5.902 -13.383 1.00 90.94 72 ARG A O 1
ATOM 604 N N . HIS A 1 73 ? 5.204 5.898 -11.233 1.00 90.00 73 HIS A N 1
ATOM 605 C CA . HIS A 1 73 ? 5.529 7.319 -11.178 1.00 90.00 73 HIS A CA 1
ATOM 606 C C . HIS A 1 73 ? 6.657 7.659 -12.161 1.00 90.00 73 HIS A C 1
ATOM 608 O O . HIS A 1 73 ? 6.521 8.572 -12.970 1.00 90.00 73 HIS A O 1
ATOM 614 N N . TRP A 1 74 ? 7.724 6.861 -12.180 1.00 91.44 74 TRP A N 1
ATOM 615 C CA . TRP A 1 74 ? 8.822 7.007 -13.136 1.00 91.44 74 TRP A CA 1
ATOM 616 C C . TRP A 1 74 ? 8.380 6.916 -14.599 1.00 91.44 74 TRP A C 1
ATOM 618 O O . TRP A 1 74 ? 8.769 7.758 -15.413 1.00 91.44 74 TRP A O 1
ATOM 628 N N . LEU A 1 75 ? 7.518 5.948 -14.929 1.00 88.94 75 LEU A N 1
ATOM 629 C CA . LEU A 1 75 ? 6.927 5.838 -16.263 1.00 88.94 75 LEU A CA 1
ATOM 630 C C . LEU A 1 75 ? 6.103 7.079 -16.625 1.00 88.94 75 LEU A C 1
ATOM 632 O O . LEU A 1 75 ? 6.255 7.614 -17.722 1.00 88.94 75 LEU A O 1
ATOM 636 N N . ALA A 1 76 ? 5.254 7.549 -15.706 1.00 88.94 76 ALA A N 1
ATOM 637 C CA . ALA A 1 76 ? 4.368 8.692 -15.929 1.00 88.94 76 ALA A CA 1
ATOM 638 C C . ALA A 1 76 ? 5.136 9.996 -16.177 1.00 88.94 76 ALA A C 1
ATOM 640 O O . ALA A 1 76 ? 4.718 10.821 -16.983 1.00 88.94 76 ALA A O 1
ATOM 641 N N . HIS A 1 77 ? 6.283 10.161 -15.524 1.00 89.19 77 HIS A N 1
ATOM 642 C CA . HIS A 1 77 ? 7.148 11.315 -15.722 1.00 89.19 77 HIS A CA 1
ATOM 643 C C . HIS A 1 77 ? 8.071 11.200 -16.948 1.00 89.19 77 HIS A C 1
ATOM 645 O O . HIS A 1 77 ? 8.925 12.054 -17.151 1.00 89.19 77 HIS A O 1
ATOM 651 N N . GLY A 1 78 ? 7.931 10.172 -17.787 1.00 89.06 78 GLY A N 1
ATOM 652 C CA . GLY A 1 78 ? 8.716 10.053 -19.019 1.00 89.06 78 GLY A CA 1
ATOM 653 C C . GLY A 1 78 ? 10.144 9.556 -18.805 1.00 89.06 78 GLY A C 1
ATOM 654 O O . GLY A 1 78 ? 10.974 9.699 -19.698 1.00 89.06 78 GLY A O 1
ATOM 655 N N . ARG A 1 79 ? 10.426 8.928 -17.655 1.00 85.88 79 ARG A N 1
ATOM 656 C CA . ARG A 1 79 ? 11.687 8.222 -17.380 1.00 85.88 79 ARG A CA 1
ATOM 657 C C . ARG A 1 79 ? 12.942 9.112 -17.363 1.00 85.88 79 ARG A C 1
ATOM 659 O O . ARG A 1 79 ? 14.038 8.626 -17.617 1.00 85.88 79 ARG A O 1
ATOM 666 N N . TYR A 1 80 ? 12.808 10.404 -17.039 1.00 84.81 80 TYR A N 1
ATOM 667 C CA . TYR A 1 80 ? 13.919 11.369 -17.132 1.00 84.81 80 TYR A CA 1
ATOM 668 C C . TYR A 1 80 ? 15.022 11.207 -16.067 1.00 84.81 80 TYR A C 1
ATOM 670 O O . TYR A 1 80 ? 16.059 11.859 -16.166 1.00 84.81 80 TYR A O 1
ATOM 678 N N . TRP A 1 81 ? 14.823 10.372 -15.043 1.00 83.38 81 TRP A N 1
ATOM 679 C CA . TRP A 1 81 ? 15.840 10.064 -14.030 1.00 83.38 81 TRP A CA 1
ATOM 680 C C . TRP A 1 81 ? 16.123 8.565 -13.968 1.00 83.38 81 TRP A C 1
ATOM 682 O O . TRP A 1 81 ? 15.277 7.748 -14.323 1.00 83.38 81 TRP A O 1
ATOM 692 N N . THR A 1 82 ? 17.296 8.181 -13.468 1.00 83.75 82 THR A N 1
ATOM 693 C CA . THR A 1 82 ? 17.615 6.770 -13.229 1.00 83.75 82 THR A CA 1
ATOM 694 C C . THR A 1 82 ? 16.774 6.235 -12.076 1.00 83.75 82 THR A C 1
ATOM 696 O O . THR A 1 82 ? 16.934 6.651 -10.923 1.00 83.75 82 THR A O 1
ATOM 699 N N . LEU A 1 83 ? 15.880 5.295 -12.372 1.00 83.50 83 LEU A N 1
ATOM 700 C CA . LEU A 1 83 ? 15.064 4.658 -11.355 1.00 83.50 83 LEU A CA 1
ATOM 701 C C . LEU A 1 83 ? 15.901 3.659 -10.551 1.00 83.50 83 LEU A C 1
ATOM 703 O O . LEU A 1 83 ? 16.421 2.688 -11.088 1.00 83.50 83 LEU A O 1
ATOM 707 N N . LYS A 1 84 ? 16.011 3.891 -9.242 1.00 79.44 84 LYS A N 1
ATOM 708 C CA . LYS A 1 84 ? 16.657 2.961 -8.309 1.00 79.44 84 LYS A CA 1
ATOM 709 C C . LYS A 1 84 ? 15.617 2.009 -7.726 1.00 79.44 84 LYS A C 1
ATOM 711 O O . LYS A 1 84 ? 15.170 2.195 -6.595 1.00 79.44 84 LYS A O 1
ATOM 716 N N . ILE A 1 85 ? 15.208 1.025 -8.516 1.00 79.38 85 ILE A N 1
ATOM 717 C CA . ILE A 1 85 ? 14.413 -0.115 -8.046 1.00 79.38 85 ILE A CA 1
ATOM 718 C C . ILE A 1 85 ? 15.200 -1.401 -8.287 1.00 79.38 85 ILE A C 1
ATOM 720 O O . ILE A 1 85 ? 16.016 -1.464 -9.201 1.00 79.38 85 ILE A O 1
ATOM 724 N N . GLY A 1 86 ? 15.000 -2.404 -7.431 1.00 73.31 86 GLY A N 1
ATOM 725 C CA . GLY A 1 86 ? 15.784 -3.644 -7.475 1.00 73.31 86 GLY A CA 1
ATOM 726 C C . GLY A 1 86 ? 15.429 -4.589 -8.628 1.00 73.31 86 GLY A C 1
ATOM 727 O O . GLY A 1 86 ? 16.103 -5.599 -8.793 1.00 73.31 86 GLY A O 1
ATOM 728 N N . ARG A 1 87 ? 14.371 -4.288 -9.392 1.00 82.12 87 ARG A N 1
ATOM 729 C CA . ARG A 1 87 ? 13.878 -5.084 -10.525 1.00 82.12 87 ARG A CA 1
ATOM 730 C C . ARG A 1 87 ? 13.085 -4.219 -11.495 1.00 82.12 87 ARG A C 1
ATOM 732 O O . ARG A 1 87 ? 12.560 -3.191 -11.084 1.00 82.12 87 ARG A O 1
ATOM 739 N N . GLU A 1 88 ? 12.951 -4.653 -12.738 1.00 83.94 88 GLU A N 1
ATOM 740 C CA . GLU A 1 88 ? 11.942 -4.110 -13.650 1.00 83.94 88 GLU A CA 1
ATOM 741 C C . GLU A 1 88 ? 10.574 -4.751 -13.363 1.00 83.94 88 GLU A C 1
ATOM 743 O O . GLU A 1 88 ? 10.499 -5.787 -12.701 1.00 83.94 88 GLU A O 1
ATOM 748 N N . TYR A 1 89 ? 9.500 -4.088 -13.793 1.00 88.88 89 TYR A N 1
ATOM 749 C CA . TYR A 1 89 ? 8.137 -4.604 -13.692 1.00 88.88 89 TYR A CA 1
ATOM 750 C C . TYR A 1 89 ? 7.546 -4.698 -15.093 1.00 88.88 89 TYR A C 1
ATOM 752 O O . TYR A 1 89 ? 7.481 -3.684 -15.796 1.00 88.88 89 TYR A O 1
ATOM 760 N N . ASP A 1 90 ? 7.082 -5.879 -15.473 1.00 90.19 90 ASP A N 1
ATOM 761 C CA . ASP A 1 90 ? 6.222 -6.066 -16.637 1.00 90.19 90 ASP A CA 1
ATOM 762 C C . ASP A 1 90 ? 4.731 -6.107 -16.245 1.00 90.19 90 ASP A C 1
ATOM 764 O O . ASP A 1 90 ? 4.332 -5.712 -15.145 1.00 90.19 90 ASP A O 1
ATOM 768 N N . TYR A 1 91 ? 3.862 -6.467 -17.191 1.00 89.25 91 TYR A N 1
ATOM 769 C CA . TYR A 1 91 ? 2.429 -6.550 -16.919 1.00 89.25 91 TYR A CA 1
ATOM 770 C C . TYR A 1 91 ? 2.085 -7.726 -15.997 1.00 89.25 91 TYR A C 1
ATOM 772 O O . TYR A 1 91 ? 1.299 -7.544 -15.063 1.00 89.25 91 TYR A O 1
ATOM 780 N N . ASP A 1 92 ? 2.667 -8.896 -16.250 1.00 93.38 92 ASP A N 1
ATOM 781 C CA . ASP A 1 92 ? 2.418 -10.136 -15.515 1.00 93.38 92 ASP A CA 1
ATOM 782 C C . ASP A 1 92 ? 2.883 -10.023 -14.058 1.00 93.38 92 ASP A C 1
ATOM 784 O O . ASP A 1 92 ? 2.170 -10.442 -13.144 1.00 93.38 92 ASP A O 1
ATOM 788 N N . ASP A 1 93 ? 4.007 -9.347 -13.819 1.00 93.50 93 ASP A N 1
ATOM 789 C CA . ASP A 1 93 ? 4.491 -8.947 -12.498 1.00 93.50 93 ASP A CA 1
ATOM 790 C C . ASP A 1 93 ? 3.429 -8.171 -11.708 1.00 93.50 93 ASP A C 1
ATOM 792 O O . ASP A 1 93 ? 3.118 -8.484 -10.556 1.00 93.50 93 ASP A O 1
ATOM 796 N N . ILE A 1 94 ? 2.872 -7.123 -12.325 1.00 94.00 94 ILE A N 1
ATOM 797 C CA . ILE A 1 94 ? 1.891 -6.236 -11.687 1.00 94.00 94 ILE A CA 1
ATOM 798 C C . ILE A 1 94 ? 0.563 -6.959 -11.472 1.00 94.00 94 ILE A C 1
ATOM 800 O O . ILE A 1 94 ? -0.102 -6.727 -10.460 1.00 94.00 94 ILE A O 1
ATOM 804 N N . TYR A 1 95 ? 0.173 -7.821 -12.408 1.00 95.00 95 TYR A N 1
ATOM 805 C CA . TYR A 1 95 ? -1.032 -8.632 -12.296 1.00 95.00 95 TYR A CA 1
ATOM 806 C C . TYR A 1 95 ? -0.917 -9.644 -11.150 1.00 95.00 95 TYR A C 1
ATOM 808 O O . TYR A 1 95 ? -1.764 -9.653 -10.258 1.00 95.00 95 TYR A O 1
ATOM 816 N N . THR A 1 96 ? 0.181 -10.398 -11.097 1.00 95.31 96 THR A N 1
ATOM 817 C CA . THR A 1 96 ? 0.458 -11.380 -10.035 1.00 95.31 96 THR A CA 1
ATOM 818 C C . THR A 1 96 ? 0.517 -10.715 -8.660 1.00 95.31 96 THR A C 1
ATOM 820 O O . THR A 1 96 ? -0.033 -11.223 -7.680 1.00 95.31 96 THR A O 1
ATOM 823 N N . LEU A 1 97 ? 1.140 -9.535 -8.570 1.00 95.00 97 LEU A N 1
ATOM 824 C CA . LEU A 1 97 ? 1.155 -8.743 -7.342 1.00 95.00 97 LEU A CA 1
ATOM 825 C C . LEU A 1 97 ? -0.259 -8.326 -6.916 1.00 95.00 97 LEU A C 1
ATOM 827 O O . LEU A 1 97 ? -0.584 -8.383 -5.730 1.00 95.00 97 LEU A O 1
ATOM 831 N N . ALA A 1 98 ? -1.106 -7.921 -7.864 1.00 95.19 98 ALA A N 1
ATOM 832 C CA . ALA A 1 98 ? -2.488 -7.561 -7.575 1.00 95.19 98 ALA A CA 1
ATOM 833 C C . ALA A 1 98 ? -3.292 -8.758 -7.055 1.00 95.19 98 ALA A C 1
ATOM 835 O O . ALA A 1 98 ? -3.974 -8.622 -6.041 1.00 95.19 98 ALA A O 1
ATOM 836 N N . GLU A 1 99 ? -3.170 -9.930 -7.682 1.00 95.44 99 GLU A N 1
ATOM 837 C CA . GLU A 1 99 ? -3.798 -11.161 -7.188 1.00 95.44 99 GLU A CA 1
ATOM 838 C C . GLU A 1 99 ? -3.328 -11.505 -5.773 1.00 95.44 99 GLU A C 1
ATOM 840 O O . GLU A 1 99 ? -4.141 -11.800 -4.897 1.00 95.44 99 GLU A O 1
ATOM 845 N N . SER A 1 100 ? -2.024 -11.408 -5.512 1.00 94.88 100 SER A N 1
ATOM 846 C CA . SER A 1 100 ? -1.462 -11.630 -4.178 1.00 94.88 100 SER A CA 1
ATOM 847 C C 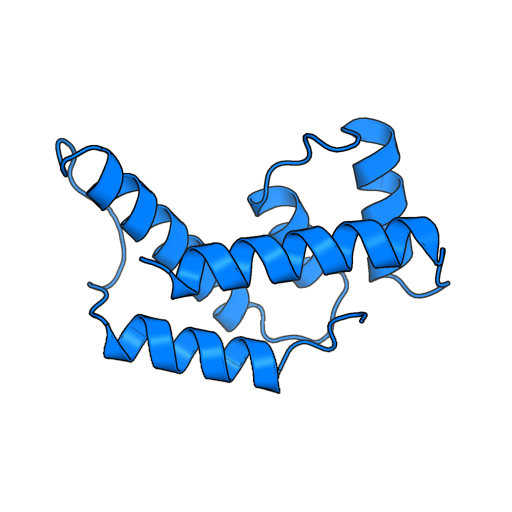. SER A 1 100 ? -2.063 -10.679 -3.138 1.00 94.88 100 SER A C 1
ATOM 849 O O . SER A 1 100 ? -2.422 -11.107 -2.039 1.00 94.88 100 SER A O 1
ATOM 851 N N . ILE A 1 101 ? -2.247 -9.402 -3.489 1.00 95.38 101 ILE A N 1
ATOM 852 C CA . ILE A 1 101 ? -2.884 -8.411 -2.615 1.00 95.38 101 ILE A CA 1
ATOM 853 C C . ILE A 1 101 ? -4.347 -8.771 -2.354 1.00 95.38 101 ILE A C 1
ATOM 855 O O . ILE A 1 101 ? -4.737 -8.856 -1.193 1.00 95.38 101 ILE A O 1
ATOM 859 N N . TYR A 1 102 ? -5.150 -9.027 -3.385 1.00 93.94 102 TYR A N 1
ATOM 860 C CA . TYR A 1 102 ? -6.570 -9.343 -3.188 1.00 93.94 102 TYR A CA 1
ATOM 861 C C . TYR A 1 102 ? -6.791 -10.632 -2.388 1.00 93.94 102 TYR A C 1
ATOM 863 O O . TYR A 1 102 ? -7.741 -10.709 -1.617 1.00 93.94 102 TYR A O 1
ATOM 871 N N . ASN A 1 103 ? -5.892 -11.610 -2.508 1.00 92.88 103 ASN A N 1
ATOM 872 C CA . ASN A 1 103 ? -5.965 -12.853 -1.739 1.00 92.88 103 ASN A CA 1
ATOM 873 C C . ASN A 1 103 ? -5.433 -12.724 -0.300 1.00 92.88 103 ASN A C 1
ATOM 875 O O . ASN A 1 103 ? -5.796 -13.525 0.559 1.00 92.88 103 ASN A O 1
ATOM 879 N N . SER A 1 104 ? -4.565 -11.744 -0.023 1.00 92.12 104 SER A N 1
ATOM 880 C CA . SER A 1 104 ? -3.893 -11.608 1.281 1.00 92.12 104 SER A CA 1
ATOM 881 C C . SER A 1 104 ? -4.473 -10.508 2.171 1.00 92.12 104 SER A C 1
ATOM 883 O O . SER A 1 104 ? -4.270 -10.543 3.387 1.00 92.12 104 SER A O 1
ATOM 885 N N . PHE A 1 105 ? -5.135 -9.502 1.595 1.00 94.38 105 PHE A N 1
ATOM 886 C CA . PHE A 1 105 ? -5.599 -8.323 2.326 1.00 94.38 105 PHE A CA 1
ATOM 887 C C . PHE A 1 105 ? -7.087 -8.447 2.657 1.00 94.38 105 PHE A C 1
ATOM 889 O O . PHE A 1 105 ? -7.910 -8.538 1.747 1.00 94.38 105 PHE A O 1
ATOM 896 N N . PRO A 1 106 ? -7.463 -8.389 3.947 1.00 93.75 106 PRO A N 1
ATOM 897 C CA . PRO A 1 106 ? -8.860 -8.405 4.360 1.00 93.75 106 PRO A CA 1
ATOM 898 C C . PRO A 1 106 ? -9.463 -7.003 4.194 1.00 93.75 106 PRO A C 1
ATOM 900 O O . PRO A 1 106 ? -9.676 -6.295 5.180 1.00 93.75 106 PRO A O 1
ATOM 903 N N . PHE A 1 107 ? -9.654 -6.555 2.952 1.00 93.00 107 PHE A N 1
ATOM 904 C CA . PHE A 1 107 ? -10.267 -5.254 2.684 1.00 93.00 107 PHE A CA 1
ATOM 905 C C . PHE A 1 107 ? -11.708 -5.199 3.197 1.00 93.00 107 PHE A C 1
ATOM 907 O O . PHE A 1 107 ? -12.450 -6.176 3.124 1.00 93.00 107 PHE A O 1
ATOM 914 N N . GLU A 1 108 ? -12.100 -4.040 3.714 1.00 89.38 108 GLU A N 1
ATOM 915 C CA . GLU A 1 108 ? -13.490 -3.743 4.044 1.00 89.38 108 GLU A CA 1
ATOM 916 C C . GLU A 1 108 ? -14.277 -3.373 2.782 1.00 89.38 108 GLU A C 1
ATOM 918 O O . GLU A 1 108 ? -13.927 -2.411 2.096 1.00 89.38 108 GLU A O 1
ATOM 923 N N . GLU A 1 109 ? -15.365 -4.103 2.527 1.00 66.75 109 GLU A N 1
ATOM 924 C CA . GLU A 1 109 ? -16.403 -3.736 1.549 1.00 66.75 109 GLU A CA 1
ATOM 925 C C . GLU A 1 109 ? -17.300 -2.597 2.067 1.00 66.75 109 GLU A C 1
ATOM 927 O O . GLU A 1 109 ? -17.634 -2.586 3.286 1.00 66.75 109 GLU A O 1
#

Radius of gyration: 14.48 Å; chains: 1; bounding box: 35×28×37 Å

pLDDT: mean 92.4, std 6.0, range [59.84, 97.69]

Sequence (109 aa):
MSILAALEAAFRMDFLQRCYKRQKDSLSRSFRTLYQDKGQYVPLGDIFLQWKSHSTVPRSIISELEQAFKYRHWLAHGRYWTLKIGREYDYDDIYTLAESIYNSFPFEE

Secondary structure (DSSP, 8-state):
-HHHHHHHHHHHHHHHHHHHHT-SSHHHHHHHHHHHHHGGG--HHHHHHHHHHHSSS-HHHHHHHHHHHHHHHHHHTTT-S----SS---HHHHHHHHHHHHHH-----

Foldseek 3Di:
DVLLVVVLVLLLVLLVCLLVVVDPAQLSVVSVVQCVVQNSNRDSVVSLVSCCVRHPFDNVLSVVSVLVVLLVVCVVVVVPDDDPDPDDDDPVNSVVSSVSCVVRDPGDD